Protein AF-A0A9E5P660-F1 (afdb_monomer_lite)

Structure (mmCIF, N/CA/C/O backbone):
data_AF-A0A9E5P660-F1
#
_entry.id   AF-A0A9E5P660-F1
#
loop_
_atom_site.group_PDB
_atom_site.id
_atom_site.type_symbol
_atom_site.label_atom_id
_atom_site.label_alt_id
_atom_site.label_comp_id
_atom_site.label_asym_id
_atom_site.label_entity_id
_atom_site.label_seq_id
_atom_site.pdbx_PDB_ins_code
_atom_site.Cartn_x
_atom_site.Cartn_y
_atom_site.Cartn_z
_atom_site.occupancy
_atom_site.B_iso_or_equiv
_atom_site.auth_seq_id
_atom_site.auth_comp_id
_atom_site.auth_asym_id
_atom_site.auth_atom_id
_atom_site.pdbx_PDB_model_num
ATOM 1 N N . GLN A 1 1 ? 1.419 -6.415 -18.011 1.00 78.81 1 GLN A N 1
ATOM 2 C CA . GLN A 1 1 ? 1.111 -5.519 -16.877 1.00 78.81 1 GLN A CA 1
ATOM 3 C C . GLN A 1 1 ? 2.412 -5.230 -16.155 1.00 78.81 1 GLN A C 1
ATOM 5 O O . GLN A 1 1 ? 3.267 -6.107 -16.167 1.00 78.81 1 GLN A O 1
ATOM 10 N N . ALA A 1 2 ? 2.579 -4.032 -15.594 1.00 89.81 2 ALA A N 1
ATOM 11 C CA . ALA A 1 2 ? 3.699 -3.765 -14.694 1.00 89.81 2 ALA A CA 1
ATOM 12 C C . ALA A 1 2 ? 3.466 -4.497 -13.353 1.00 89.81 2 ALA A C 1
ATOM 14 O O . ALA A 1 2 ? 2.300 -4.676 -12.989 1.00 89.81 2 ALA A O 1
ATOM 15 N N . PRO A 1 3 ? 4.520 -4.951 -12.654 1.00 95.94 3 PRO A N 1
ATOM 16 C CA . PRO A 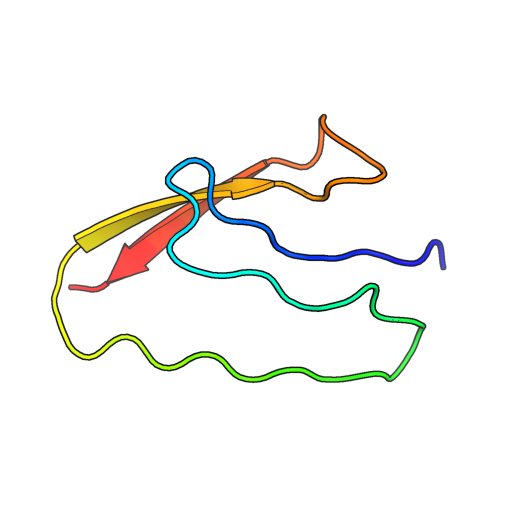1 3 ? 4.387 -5.476 -11.298 1.00 95.94 3 PRO A CA 1
ATOM 17 C C . PRO A 1 3 ? 4.002 -4.355 -10.322 1.00 95.94 3 PRO A C 1
ATOM 19 O O . PRO A 1 3 ? 4.162 -3.177 -10.650 1.00 95.94 3 PRO A O 1
ATOM 22 N N . HIS A 1 4 ? 3.473 -4.710 -9.154 1.00 97.31 4 HIS A N 1
ATOM 23 C CA . HIS A 1 4 ? 3.061 -3.756 -8.116 1.00 97.31 4 HIS A CA 1
ATOM 24 C C . HIS A 1 4 ? 3.212 -4.368 -6.728 1.00 97.31 4 HIS A C 1
ATOM 26 O O . HIS A 1 4 ? 3.328 -5.576 -6.579 1.00 97.31 4 HIS A O 1
ATOM 32 N N . ASP A 1 5 ? 3.157 -3.533 -5.711 1.00 98.00 5 ASP A N 1
ATOM 33 C CA . ASP A 1 5 ? 3.058 -3.912 -4.311 1.00 98.00 5 ASP A CA 1
ATOM 34 C C . ASP A 1 5 ? 2.145 -2.925 -3.571 1.00 98.00 5 ASP A C 1
ATOM 36 O O . ASP A 1 5 ? 1.648 -1.946 -4.140 1.00 98.00 5 ASP A O 1
ATOM 40 N N . SER A 1 6 ? 1.893 -3.218 -2.302 1.00 98.12 6 SER A N 1
ATOM 41 C CA . SER A 1 6 ? 1.177 -2.377 -1.359 1.00 98.12 6 SER A CA 1
ATOM 42 C C . SER A 1 6 ? 2.014 -2.273 -0.093 1.00 98.12 6 SER A C 1
ATOM 44 O O . SER A 1 6 ? 2.151 -3.258 0.627 1.00 98.12 6 SER A O 1
ATOM 46 N N . GLU A 1 7 ? 2.561 -1.088 0.158 1.00 98.38 7 GLU A N 1
ATOM 47 C CA . GLU A 1 7 ? 3.331 -0.749 1.355 1.00 98.38 7 GLU A CA 1
ATOM 48 C C . GLU A 1 7 ? 2.600 0.349 2.130 1.00 98.38 7 GLU A C 1
ATOM 50 O O . GLU A 1 7 ? 2.282 1.410 1.572 1.00 98.38 7 GLU A O 1
ATOM 55 N N . ALA A 1 8 ? 2.333 0.110 3.411 1.00 98.31 8 ALA A N 1
ATOM 56 C CA . ALA A 1 8 ? 1.766 1.112 4.303 1.00 98.31 8 ALA A CA 1
ATOM 57 C C . ALA A 1 8 ? 2.792 2.207 4.600 1.00 98.31 8 ALA A C 1
ATOM 59 O O . ALA A 1 8 ? 3.962 1.930 4.864 1.00 98.31 8 ALA A O 1
ATOM 60 N N . ARG A 1 9 ? 2.369 3.471 4.641 1.00 98.31 9 ARG A N 1
ATOM 61 C CA . ARG A 1 9 ? 3.279 4.582 4.969 1.00 98.31 9 ARG A CA 1
ATOM 62 C C . ARG A 1 9 ? 3.828 4.522 6.388 1.00 98.31 9 ARG A C 1
ATOM 64 O O . ARG A 1 9 ? 4.906 5.053 6.638 1.00 98.31 9 ARG A O 1
ATOM 71 N N . ASP A 1 10 ? 3.078 3.926 7.303 1.00 97.00 10 ASP A N 1
ATOM 72 C CA . ASP A 1 10 ? 3.481 3.736 8.693 1.00 97.00 10 ASP A CA 1
ATOM 73 C C . ASP A 1 10 ? 4.273 2.436 8.916 1.00 97.00 10 ASP A C 1
ATOM 75 O O . ASP A 1 10 ? 4.693 2.161 10.039 1.00 97.00 10 ASP A O 1
ATOM 79 N N . GLY A 1 11 ? 4.505 1.653 7.855 1.00 96.25 11 GLY A N 1
ATOM 80 C CA . GLY A 1 11 ? 5.240 0.392 7.905 1.00 96.25 11 GLY A CA 1
ATOM 81 C C . GLY A 1 11 ? 4.474 -0.759 8.559 1.00 96.25 11 GLY A C 1
ATOM 82 O O . GLY A 1 11 ? 5.090 -1.755 8.935 1.00 96.25 11 GLY A O 1
ATOM 83 N N . THR A 1 12 ? 3.152 -0.646 8.728 1.00 96.31 12 THR A N 1
ATOM 84 C CA . THR A 1 12 ? 2.330 -1.712 9.329 1.00 96.31 12 THR A CA 1
ATOM 85 C C . THR A 1 12 ? 2.173 -2.940 8.434 1.00 96.31 12 THR A C 1
ATOM 87 O O . THR A 1 12 ? 2.029 -4.047 8.955 1.00 96.31 12 THR A O 1
ATOM 90 N N . TRP A 1 13 ? 2.249 -2.786 7.108 1.00 97.50 13 TRP A N 1
ATOM 91 C CA 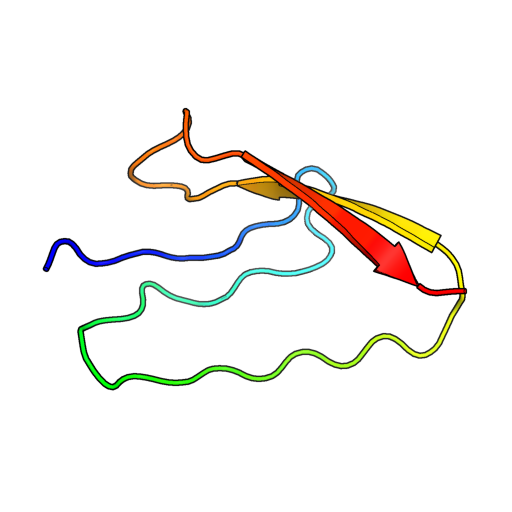. TRP A 1 13 ? 2.324 -3.910 6.175 1.00 97.50 13 TRP A CA 1
ATOM 92 C C . TRP A 1 13 ? 3.120 -3.583 4.911 1.00 97.50 13 TRP A C 1
ATOM 94 O O . TRP A 1 13 ? 3.254 -2.423 4.519 1.00 97.50 13 TRP A O 1
ATOM 104 N N . GLY A 1 14 ? 3.529 -4.660 4.239 1.00 97.56 14 GLY A N 1
ATOM 105 C CA . GLY A 1 14 ? 4.074 -4.665 2.891 1.00 97.56 14 GLY A CA 1
ATOM 106 C C . GLY A 1 14 ? 3.716 -5.969 2.182 1.00 97.56 14 GLY A C 1
ATOM 107 O O . GLY A 1 14 ? 3.951 -7.054 2.720 1.00 97.56 14 GLY A O 1
ATOM 108 N N . THR A 1 15 ? 3.144 -5.901 0.982 1.00 95.94 15 THR A N 1
ATOM 109 C CA . THR A 1 15 ? 3.122 -7.063 0.084 1.00 95.94 15 THR A CA 1
ATOM 110 C C . THR A 1 15 ? 4.445 -7.066 -0.670 1.00 95.94 15 THR A C 1
ATOM 112 O O . THR A 1 15 ? 4.786 -6.052 -1.266 1.00 95.94 15 THR A O 1
ATOM 115 N N . ASN A 1 16 ? 5.188 -8.175 -0.706 1.00 94.56 16 ASN A N 1
ATOM 116 C CA . ASN A 1 16 ? 6.315 -8.288 -1.644 1.00 94.56 16 ASN A CA 1
ATOM 117 C C . ASN A 1 16 ? 5.868 -7.921 -3.074 1.00 94.56 16 ASN A C 1
ATOM 119 O O . ASN A 1 16 ? 4.677 -7.973 -3.379 1.00 94.56 16 ASN A O 1
ATOM 123 N N . LEU A 1 17 ? 6.814 -7.599 -3.962 1.00 97.31 17 LEU A N 1
ATOM 124 C CA . LEU A 1 17 ? 6.496 -7.272 -5.353 1.00 97.31 17 LEU A CA 1
ATOM 125 C C . LEU A 1 17 ? 5.673 -8.391 -6.016 1.00 97.31 17 LEU A C 1
ATOM 127 O O . LEU A 1 17 ? 6.177 -9.493 -6.224 1.00 97.31 17 LEU A O 1
ATOM 131 N N . LEU A 1 18 ? 4.431 -8.078 -6.376 1.00 97.56 18 LEU A N 1
ATOM 132 C CA . LEU A 1 18 ? 3.478 -8.974 -7.020 1.00 97.56 18 LEU A CA 1
ATOM 133 C C . LEU A 1 18 ? 3.616 -8.880 -8.541 1.00 97.56 18 LEU A C 1
ATOM 135 O O . LEU A 1 18 ? 3.558 -7.793 -9.134 1.00 97.56 18 LEU A O 1
ATOM 139 N N . GLN A 1 19 ? 3.792 -10.032 -9.182 1.00 97.12 19 GLN A N 1
ATOM 140 C CA . GLN A 1 19 ? 3.673 -10.182 -10.625 1.00 97.12 19 GLN A CA 1
ATOM 141 C C . GLN A 1 19 ? 2.207 -10.348 -11.031 1.00 97.12 19 GLN A C 1
ATOM 143 O O . GLN A 1 19 ? 1.284 -10.407 -10.219 1.00 97.12 19 GLN A O 1
ATOM 148 N N . LYS A 1 20 ? 1.982 -10.417 -12.342 1.00 96.19 20 LYS A N 1
ATOM 149 C CA . LYS A 1 20 ? 0.672 -10.776 -12.869 1.00 96.19 20 LYS A CA 1
ATOM 150 C C . LYS A 1 20 ? 0.269 -12.163 -12.345 1.00 96.19 20 LYS A C 1
ATOM 152 O O . LYS A 1 20 ? 1.024 -13.111 -12.511 1.00 96.19 20 LYS A O 1
ATOM 157 N N . ASP A 1 21 ? -0.954 -12.237 -11.827 1.00 96.56 21 ASP A N 1
ATOM 158 C CA . ASP A 1 21 ? -1.594 -13.439 -11.277 1.00 96.56 21 ASP A CA 1
ATOM 159 C C . ASP A 1 21 ? -1.025 -13.906 -9.915 1.00 96.56 21 ASP A C 1
ATOM 161 O O . ASP A 1 21 ? -1.472 -14.927 -9.398 1.00 96.56 21 ASP A O 1
ATOM 165 N N . ASP A 1 22 ? -0.113 -13.135 -9.299 1.00 97.00 22 ASP A N 1
ATOM 166 C CA . ASP A 1 22 ? 0.270 -13.317 -7.894 1.00 97.00 22 ASP A CA 1
ATOM 167 C C . ASP A 1 22 ? -0.796 -12.737 -6.952 1.00 97.00 22 ASP A C 1
ATOM 169 O O . ASP A 1 22 ? -1.460 -11.742 -7.260 1.00 97.00 22 ASP A O 1
ATOM 173 N N . GLU A 1 23 ? -0.906 -13.322 -5.760 1.00 96.62 23 GLU A N 1
ATOM 174 C CA . GLU A 1 23 ? -1.828 -12.889 -4.711 1.00 96.62 23 GLU A CA 1
ATOM 175 C C . GLU A 1 23 ? -1.103 -12.755 -3.364 1.00 96.62 23 GLU A C 1
ATOM 177 O O . GLU A 1 23 ? -0.156 -13.483 -3.063 1.00 96.62 23 GLU A O 1
ATOM 182 N N . SER A 1 24 ? -1.578 -11.832 -2.528 1.00 97.25 24 SER A N 1
ATOM 183 C CA . SER A 1 24 ? -1.165 -11.686 -1.131 1.00 97.25 24 SER A CA 1
ATOM 184 C C . SER A 1 24 ? -2.380 -11.331 -0.282 1.00 97.25 24 SER A C 1
ATOM 186 O O . SER A 1 24 ? -3.289 -10.646 -0.750 1.00 97.25 24 SER A O 1
ATOM 188 N N . ALA A 1 25 ? -2.388 -11.777 0.971 1.00 96.75 25 ALA A N 1
ATOM 189 C CA . ALA A 1 25 ? -3.465 -11.519 1.918 1.00 96.75 25 ALA A CA 1
ATOM 190 C C . ALA A 1 25 ? -2.924 -10.819 3.168 1.00 96.75 25 ALA A C 1
ATOM 192 O O . ALA A 1 25 ? -1.874 -11.193 3.689 1.00 96.75 25 ALA A O 1
ATOM 193 N N . ILE A 1 26 ? -3.657 -9.811 3.639 1.00 95.44 26 ILE A N 1
ATOM 194 C CA . ILE A 1 26 ? -3.394 -9.070 4.875 1.00 95.44 26 ILE A CA 1
ATOM 195 C C . ILE A 1 26 ? -4.724 -8.984 5.626 1.00 95.44 26 ILE A C 1
ATOM 197 O O . ILE A 1 26 ? -5.755 -8.692 5.018 1.00 95.44 26 ILE A O 1
ATOM 201 N N . THR A 1 27 ? -4.699 -9.246 6.930 1.00 96.56 27 THR A N 1
ATOM 202 C CA . THR A 1 27 ? -5.877 -9.178 7.803 1.00 96.56 27 THR A CA 1
ATOM 203 C C . THR A 1 27 ? -5.768 -7.960 8.711 1.00 96.56 27 THR A C 1
ATOM 205 O O . THR A 1 27 ? -4.699 -7.696 9.256 1.00 96.56 27 THR A O 1
ATOM 208 N N . PHE A 1 28 ? -6.878 -7.242 8.880 1.00 96.75 28 PHE A N 1
ATOM 209 C CA . PHE A 1 28 ? -7.000 -6.092 9.772 1.00 96.75 28 PHE A CA 1
ATOM 210 C C . PHE A 1 28 ? -8.099 -6.392 10.791 1.00 96.75 28 PHE A C 1
ATOM 212 O O . PHE A 1 28 ? -9.260 -6.545 10.412 1.00 96.75 28 PHE A O 1
ATOM 219 N N . ASP A 1 29 ? -7.721 -6.490 12.064 1.00 96.25 29 ASP A N 1
ATOM 220 C CA . ASP A 1 29 ? -8.624 -6.902 13.149 1.00 96.25 29 ASP A CA 1
ATOM 221 C C . ASP A 1 29 ? -9.174 -5.718 13.964 1.00 96.25 29 ASP A C 1
ATOM 223 O O . ASP A 1 29 ? -10.034 -5.895 14.827 1.00 96.25 29 ASP A O 1
ATOM 227 N N . GLU A 1 30 ? -8.701 -4.503 13.683 1.00 95.94 30 GLU A N 1
ATOM 228 C CA . GLU A 1 30 ? -9.104 -3.277 14.370 1.00 95.94 30 GLU A CA 1
ATOM 229 C C . GLU A 1 30 ? -9.579 -2.218 13.362 1.00 95.94 30 GLU A C 1
ATOM 231 O O . GLU A 1 30 ? -9.035 -2.133 12.256 1.00 95.94 30 GLU A O 1
ATOM 236 N N . PRO A 1 31 ? -10.582 -1.389 13.713 1.00 98.06 31 PRO A N 1
ATOM 237 C CA . PRO A 1 31 ? -10.943 -0.225 12.913 1.00 98.06 31 PRO A CA 1
ATOM 238 C C . PRO A 1 31 ? -9.782 0.767 12.802 1.00 98.06 31 PRO A C 1
ATOM 240 O O . PRO A 1 31 ? -9.067 1.013 13.773 1.00 98.06 31 PRO A O 1
ATOM 243 N N . GLY A 1 32 ? -9.635 1.393 11.638 1.00 97.06 32 GLY A N 1
ATOM 244 C CA . GLY A 1 32 ? -8.549 2.335 11.387 1.00 97.06 32 GLY A CA 1
ATOM 245 C C . GLY A 1 32 ? -8.482 2.815 9.943 1.00 97.06 32 GLY A C 1
ATOM 246 O O . GLY A 1 32 ? -9.230 2.357 9.076 1.00 97.06 32 GLY A O 1
ATOM 247 N N . GLU A 1 33 ? -7.575 3.759 9.702 1.00 98.31 33 GLU A N 1
ATOM 248 C CA . GLU A 1 33 ? -7.254 4.272 8.373 1.00 98.31 33 GLU A CA 1
ATOM 249 C C . GLU A 1 33 ? -5.744 4.236 8.159 1.00 98.31 33 GLU A C 1
ATOM 251 O O . GLU A 1 33 ? -4.979 4.704 9.003 1.00 98.31 33 GLU A O 1
ATOM 256 N N . TRP A 1 34 ? -5.326 3.715 7.008 1.00 98.12 34 TRP A N 1
ATOM 257 C CA . TRP A 1 34 ? -3.921 3.590 6.649 1.00 98.12 34 TRP A CA 1
ATOM 258 C C . TRP A 1 34 ? -3.683 4.071 5.226 1.00 98.12 34 TRP A C 1
ATOM 260 O O . TRP A 1 34 ? -4.317 3.607 4.274 1.00 98.12 34 TRP A O 1
ATOM 270 N N . GLU A 1 35 ? -2.732 4.985 5.070 1.00 98.56 35 GLU A N 1
ATOM 271 C CA . GLU A 1 35 ? -2.219 5.359 3.758 1.00 98.56 35 GLU A CA 1
ATOM 272 C C . GLU A 1 35 ? -1.251 4.297 3.250 1.00 98.56 35 GLU A C 1
ATOM 274 O O . GLU A 1 35 ? -0.343 3.882 3.971 1.00 98.56 35 GLU A O 1
ATOM 279 N N . TYR A 1 36 ? -1.381 3.920 1.984 1.00 98.56 36 TYR A N 1
ATOM 280 C CA . TYR A 1 36 ? -0.455 2.999 1.341 1.00 98.56 36 TYR A CA 1
ATOM 281 C C . TYR A 1 36 ? -0.155 3.396 -0.095 1.00 98.56 36 TYR A C 1
ATOM 283 O O . TYR A 1 36 ? -0.865 4.193 -0.722 1.00 98.56 36 TYR A O 1
ATOM 291 N N . PHE A 1 37 ? 0.940 2.854 -0.609 1.00 98.62 37 PHE A N 1
ATOM 292 C CA . PHE A 1 37 ? 1.438 3.155 -1.941 1.00 98.62 37 PHE A CA 1
ATOM 293 C C . PHE A 1 37 ? 2.146 1.949 -2.561 1.00 98.62 37 PHE A C 1
ATOM 295 O O . PHE A 1 37 ? 2.507 1.002 -1.866 1.00 98.62 37 PHE A O 1
ATOM 302 N N . CYS A 1 38 ? 2.339 1.992 -3.879 1.00 98.38 38 CYS A N 1
ATOM 303 C CA . CYS A 1 38 ? 3.235 1.071 -4.573 1.00 98.38 38 CYS A CA 1
ATOM 304 C C . CYS A 1 38 ? 4.667 1.624 -4.538 1.00 98.38 38 CYS A C 1
ATOM 306 O O . CYS A 1 38 ? 4.905 2.758 -4.960 1.00 98.38 38 CYS A O 1
ATOM 308 N N . THR A 1 39 ? 5.635 0.837 -4.076 1.00 97.38 39 THR A N 1
ATOM 309 C CA . THR A 1 39 ? 7.026 1.265 -3.876 1.00 97.38 39 THR A CA 1
ATOM 310 C C . THR A 1 39 ? 7.752 1.557 -5.189 1.00 97.38 39 THR A C 1
ATOM 312 O O . THR A 1 39 ? 8.581 2.466 -5.242 1.00 97.38 39 THR A O 1
ATOM 315 N N . ILE A 1 40 ? 7.411 0.853 -6.275 1.00 97.19 40 ILE A N 1
ATOM 316 C CA . ILE A 1 40 ? 8.028 1.053 -7.600 1.00 97.19 40 ILE A CA 1
ATOM 317 C C . ILE A 1 40 ? 7.292 2.077 -8.473 1.00 97.19 40 ILE A C 1
ATOM 319 O O . ILE A 1 40 ? 7.866 2.615 -9.420 1.00 97.19 40 ILE A O 1
ATOM 323 N N . HIS A 1 41 ? 6.047 2.405 -8.122 1.00 96.62 41 HIS A N 1
ATOM 324 C CA . HIS A 1 41 ? 5.257 3.467 -8.744 1.00 96.62 41 HIS A CA 1
ATOM 325 C C . HIS A 1 41 ? 4.691 4.394 -7.653 1.00 96.62 41 HIS A C 1
ATOM 327 O O . HIS A 1 41 ? 3.488 4.362 -7.396 1.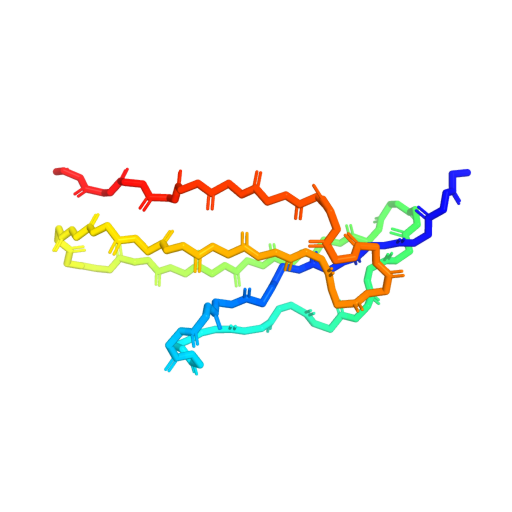00 96.62 41 HIS A O 1
ATOM 333 N N . PRO A 1 42 ? 5.514 5.250 -7.009 1.00 96.56 42 PRO A N 1
ATOM 334 C CA . PRO A 1 42 ? 5.139 5.944 -5.764 1.00 96.56 42 PRO A CA 1
ATOM 335 C C . PRO A 1 42 ? 3.951 6.909 -5.857 1.00 96.56 42 PRO A C 1
ATOM 337 O O . PRO A 1 42 ? 3.443 7.380 -4.843 1.00 96.56 42 PRO A O 1
ATOM 340 N N . TYR A 1 43 ? 3.518 7.225 -7.077 1.00 97.31 43 TYR A N 1
ATOM 341 C CA . TYR A 1 43 ? 2.327 8.021 -7.367 1.00 97.31 43 TYR A CA 1
ATOM 342 C C . TYR A 1 43 ? 1.021 7.211 -7.292 1.00 97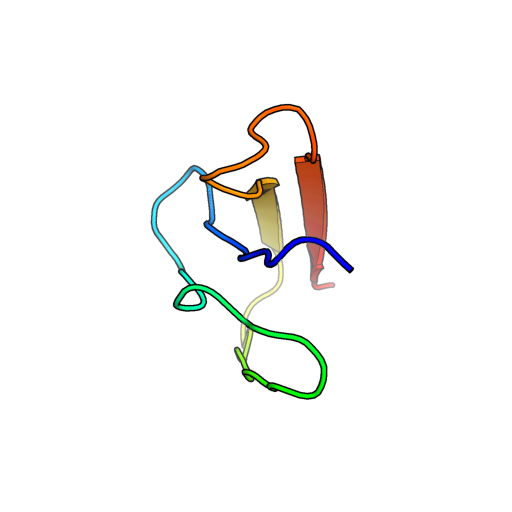.31 43 TYR A C 1
ATOM 344 O O . TYR A 1 43 ? -0.059 7.796 -7.290 1.00 97.31 43 TYR A O 1
ATOM 352 N N . MET A 1 44 ? 1.091 5.880 -7.242 1.00 98.31 44 MET A N 1
ATOM 353 C CA . MET A 1 44 ? -0.059 5.012 -7.007 1.00 98.31 44 MET A CA 1
ATOM 354 C C . MET A 1 44 ? -0.307 4.920 -5.507 1.00 98.31 44 MET A C 1
ATOM 356 O O . MET A 1 44 ? 0.345 4.143 -4.813 1.00 98.31 44 MET A O 1
ATOM 360 N N . THR A 1 45 ? -1.232 5.737 -5.014 1.00 98.62 45 THR A N 1
ATOM 361 C CA . THR A 1 45 ? -1.530 5.864 -3.584 1.00 98.62 45 THR A CA 1
ATOM 362 C C . THR A 1 45 ? -3.006 5.627 -3.301 1.00 98.62 45 THR A C 1
ATOM 364 O O . THR A 1 45 ? -3.854 5.944 -4.138 1.00 98.62 45 THR A O 1
ATOM 367 N N . ALA A 1 46 ? -3.323 5.149 -2.103 1.00 98.44 46 ALA A N 1
ATOM 368 C CA . ALA A 1 46 ? -4.693 4.971 -1.636 1.00 98.44 46 ALA A CA 1
ATOM 369 C C . ALA A 1 46 ? -4.771 4.995 -0.099 1.00 98.44 46 ALA A C 1
ATOM 371 O O . ALA A 1 46 ? -3.750 4.984 0.588 1.00 98.44 46 ALA A O 1
ATOM 372 N N . ILE A 1 47 ? -6.002 5.043 0.419 1.00 98.44 47 ILE A N 1
ATOM 373 C CA . ILE A 1 47 ? -6.317 4.914 1.847 1.00 98.44 47 ILE A CA 1
ATOM 374 C C . ILE A 1 47 ? -7.143 3.643 2.027 1.00 98.44 47 ILE A C 1
ATOM 376 O O . ILE A 1 47 ? -8.177 3.481 1.373 1.00 98.44 47 ILE A O 1
ATOM 380 N N . LEU A 1 48 ? -6.697 2.757 2.913 1.00 97.56 48 LEU A N 1
ATOM 381 C CA . LEU A 1 48 ? -7.479 1.627 3.396 1.00 97.56 48 LEU A CA 1
ATOM 382 C C . LEU A 1 48 ? -8.220 2.056 4.662 1.00 97.56 48 LEU A C 1
ATOM 384 O O . LEU A 1 48 ? -7.581 2.471 5.621 1.00 97.56 48 LEU A O 1
ATOM 388 N N . ALA A 1 49 ? -9.548 1.938 4.669 1.00 98.00 49 ALA A N 1
ATOM 389 C CA . ALA A 1 49 ? -10.380 2.249 5.827 1.00 98.00 49 ALA A CA 1
ATOM 390 C C . ALA A 1 49 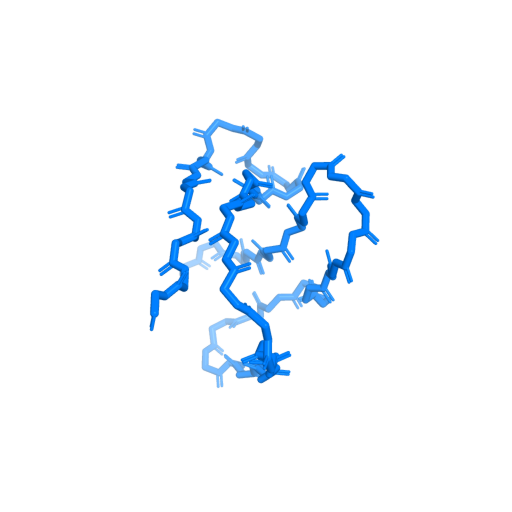? -11.141 1.001 6.292 1.00 98.00 49 ALA A C 1
ATOM 392 O O . ALA A 1 49 ? -11.931 0.437 5.529 1.00 98.00 49 ALA A O 1
ATOM 393 N N . VAL A 1 50 ? -10.933 0.607 7.547 1.00 97.88 50 VAL A N 1
ATOM 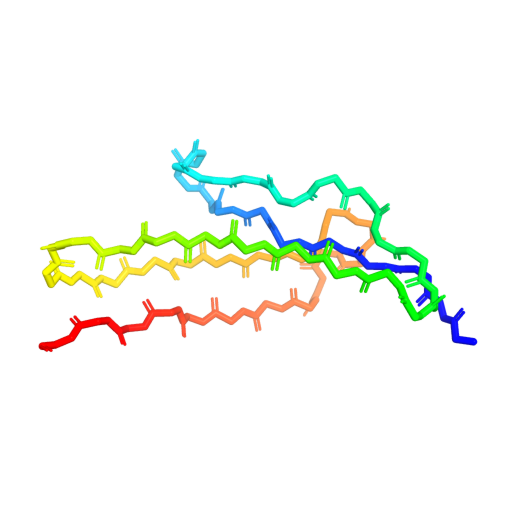394 C CA . VAL A 1 50 ? -11.635 -0.491 8.230 1.00 97.88 50 VAL A CA 1
ATOM 395 C C . VAL A 1 50 ? -12.554 0.118 9.288 1.00 97.88 50 VAL A C 1
ATOM 397 O O . VAL A 1 50 ? -12.143 1.020 10.019 1.00 97.88 50 VAL A O 1
ATOM 400 N N . ARG A 1 51 ? -13.814 -0.325 9.335 1.00 94.12 51 ARG A N 1
ATOM 401 C CA . ARG A 1 51 ? -14.880 0.252 10.168 1.00 94.12 51 ARG A CA 1
ATOM 402 C C . ARG A 1 51 ? -15.619 -0.816 10.950 1.00 94.12 51 ARG A C 1
ATOM 404 O O . ARG A 1 51 ? -15.807 -1.909 10.373 1.00 94.12 51 ARG A O 1
#

Foldseek 3Di:
DDWWKKAWPVRPDIDPTDDPPDDDDDDDPDFDKTKIATPVHRVRIDIDTDD

pLDDT: mean 96.74, std 2.92, range [78.81, 98.62]

Secondary structure (DSSP, 8-state):
---B--EETTSS-B---B-TT--------S-EEEEEE-SSSTT-EEEEEE-

Radius of gyration: 11.28 Å; chains: 1; bounding box: 23×22×31 Å

Sequence (51 aa):
QAPHDSEARDGTWGTNLLQKDDESAITFDEPGEWEYFCTIHPYMTAILAVR